Protein AF-A0A915MN81-F1 (afdb_monomer)

Mean predicted aligned error: 3.55 Å

InterPro domains:
  IPR000111 Glycoside hydrolase family 27/36, conserved site [PS00512] (14-30)
  IPR002241 Glycoside hydrolase, family 27 [PF16499] (1-112)
  IPR002241 Glycoside hydrolase, family 27 [PR00740] (9-24)
  IPR002241 Glycoside hydrolase, family 27 [PR00740] (50-71)
  IPR002241 Glycoside hydrolase, family 27 [PR00740] (84-101)
  IPR002241 Glycoside hydrolase, family 27 [PTHR11452] (1-107)
  IPR013785 Aldolase-type TIM barrel [G3DSA:3.20.20.70] (1-114)
  IPR017853 Glycoside hydrolase superfamily [SSF51445] (1-107)

Secondary structure (DSSP, 8-state):
-HHHHHHTSTTTTT--EEE--TT-B-SS--TTS---B-TTT-TTHHHHHHHHHHHTT-EEEEEEESSSB-TTSSBP-TTTHHHHHHHHHHTT--EEEEE-TT--HHHHHHHTT--

Sequence (115 aa):
MADRMVEDGFRAAGYVSVHIDDCWMQRKRDSKGRLLADDKRFASGMGALADYMHSKGLKLGIYEDIGTATCEGYPGTWGHLNEDATSFADWKVDYLKLDGCNLNASLMAKQGEKW

pLDDT: mean 94.49, std 9.67, range [51.72, 98.88]

Organism: Meloidogyne javanica (NCBI:txid6303)

Radius of gyration: 15.54 Å; Cα contacts (8 Å, |Δi|>4): 188; chains: 1; bounding box: 41×31×41 Å

Structure (mmCIF, N/CA/C/O backbone):
data_AF-A0A915MN81-F1
#
_entry.id   AF-A0A915MN81-F1
#
loop_
_atom_site.group_PDB
_atom_site.id
_atom_site.type_symbol
_atom_site.label_atom_id
_atom_site.label_alt_id
_atom_site.label_comp_id
_atom_site.label_asym_id
_atom_site.label_entity_id
_atom_site.label_seq_id
_atom_site.pdbx_PDB_ins_code
_atom_site.Cartn_x
_atom_site.Cartn_y
_atom_site.Cartn_z
_atom_site.occupancy
_atom_site.B_iso_or_equiv
_atom_site.auth_seq_id
_atom_site.auth_comp_id
_atom_site.auth_asym_id
_atom_site.auth_atom_id
_atom_site.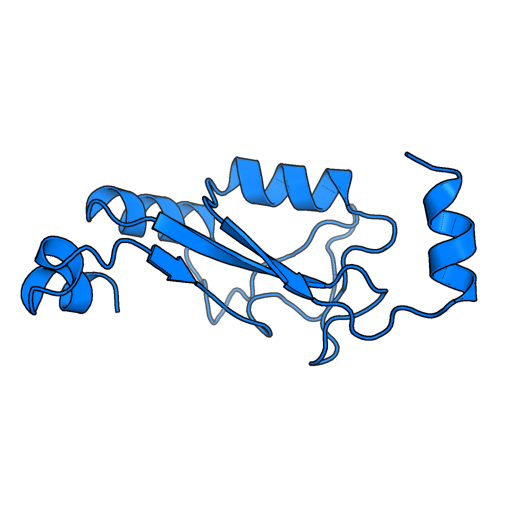pdbx_PDB_model_num
ATOM 1 N N . MET A 1 1 ? -12.487 6.583 7.757 1.00 93.06 1 MET A N 1
ATOM 2 C CA . MET A 1 1 ? -13.266 5.445 7.220 1.00 93.06 1 MET A CA 1
ATOM 3 C C . MET A 1 1 ? -13.394 4.322 8.243 1.00 93.06 1 MET A C 1
ATOM 5 O O . MET A 1 1 ? -14.518 4.009 8.593 1.00 93.06 1 MET A O 1
ATOM 9 N N . ALA A 1 2 ? -12.287 3.772 8.762 1.00 97.75 2 ALA A N 1
ATOM 10 C CA . ALA A 1 2 ? -12.300 2.646 9.708 1.00 97.75 2 ALA A CA 1
ATOM 11 C C . ALA A 1 2 ? -13.290 2.803 10.878 1.00 97.75 2 ALA A C 1
ATOM 13 O O . ALA A 1 2 ? -14.134 1.936 11.072 1.00 97.75 2 ALA A O 1
ATOM 14 N N . ASP A 1 3 ? -13.240 3.929 11.602 1.00 98.25 3 ASP A N 1
ATOM 15 C CA . ASP A 1 3 ? -14.161 4.183 12.720 1.00 98.25 3 ASP A CA 1
ATOM 16 C C . ASP A 1 3 ? -15.626 4.161 12.279 1.00 98.25 3 ASP A C 1
ATOM 18 O O . ASP A 1 3 ? -16.421 3.429 12.855 1.00 98.25 3 ASP A O 1
ATOM 22 N N . ARG A 1 4 ? -15.971 4.871 11.197 1.00 98.31 4 ARG A N 1
ATOM 23 C CA . ARG A 1 4 ? -17.339 4.899 10.652 1.00 98.31 4 ARG A CA 1
ATOM 24 C C . ARG A 1 4 ? -17.826 3.527 10.198 1.00 98.31 4 ARG A C 1
ATOM 26 O O . ARG A 1 4 ? -18.975 3.183 10.435 1.00 98.31 4 ARG A O 1
ATOM 33 N N . MET A 1 5 ? -16.955 2.697 9.619 1.00 98.12 5 MET A N 1
ATOM 34 C CA . MET A 1 5 ? -17.340 1.327 9.268 1.00 98.12 5 MET A CA 1
ATOM 35 C C . MET A 1 5 ? -17.765 0.505 10.489 1.00 98.12 5 MET A C 1
ATOM 37 O O . MET A 1 5 ? -18.641 -0.350 10.372 1.00 98.12 5 MET A O 1
ATOM 41 N N . VAL A 1 6 ? -17.159 0.747 11.652 1.00 97.94 6 VAL A N 1
ATOM 42 C CA . VAL A 1 6 ? -17.530 0.072 12.900 1.00 97.94 6 VAL A CA 1
ATOM 43 C C . VAL A 1 6 ? -18.756 0.726 13.538 1.00 97.94 6 VAL A C 1
ATOM 45 O O . VAL A 1 6 ? -19.707 0.023 13.870 1.00 97.94 6 VAL A O 1
ATOM 48 N N . GLU A 1 7 ? -18.737 2.049 13.694 1.00 98.44 7 GLU A N 1
ATOM 49 C CA . GLU A 1 7 ? -19.755 2.835 14.405 1.00 98.44 7 GLU A CA 1
ATOM 50 C C . GLU A 1 7 ? -21.111 2.832 13.690 1.00 98.44 7 GLU A C 1
ATOM 52 O O . GLU A 1 7 ? -22.144 2.700 14.343 1.00 98.44 7 GLU A O 1
ATOM 57 N N . ASP A 1 8 ? -21.111 2.893 12.357 1.00 98.38 8 ASP A N 1
ATOM 58 C CA . ASP A 1 8 ? -22.333 3.012 11.554 1.00 98.38 8 ASP A CA 1
ATOM 59 C C . ASP A 1 8 ? -22.899 1.635 11.136 1.00 98.38 8 ASP A C 1
ATOM 61 O O . ASP A 1 8 ? -23.831 1.545 10.339 1.00 98.38 8 ASP A O 1
ATOM 65 N N . GLY A 1 9 ? -22.339 0.533 11.653 1.00 98.19 9 GLY A N 1
ATOM 66 C CA . GLY A 1 9 ? -22.865 -0.826 11.466 1.00 98.19 9 GLY A CA 1
ATOM 67 C C . GLY A 1 9 ? -22.428 -1.556 10.188 1.00 98.19 9 GLY A C 1
ATOM 68 O O . GLY A 1 9 ? -22.765 -2.731 10.028 1.00 98.19 9 GLY A O 1
ATOM 69 N N . PHE A 1 10 ? -21.628 -0.944 9.308 1.00 98.50 10 PHE A N 1
ATOM 70 C CA . PHE A 1 10 ? -21.136 -1.597 8.080 1.00 98.50 10 PHE A CA 1
ATOM 71 C C . PHE A 1 10 ? -20.337 -2.870 8.371 1.00 98.50 10 PHE A C 1
ATOM 73 O O . PHE A 1 10 ? -20.525 -3.895 7.716 1.00 98.50 10 PHE A O 1
ATOM 80 N N . ARG A 1 11 ? -19.490 -2.845 9.403 1.00 97.94 11 ARG A N 1
ATOM 81 C CA . ARG A 1 11 ? -18.738 -4.025 9.829 1.00 97.94 11 ARG A CA 1
ATOM 82 C C . ARG A 1 11 ? -19.665 -5.148 10.287 1.00 97.94 11 ARG A C 1
ATOM 84 O O . ARG A 1 11 ? -19.446 -6.297 9.917 1.00 97.94 11 ARG A O 1
ATOM 91 N N . ALA A 1 12 ? -20.702 -4.826 11.063 1.00 98.00 12 ALA A N 1
ATOM 92 C CA . ALA A 1 12 ? -21.696 -5.807 11.506 1.00 98.00 12 ALA A CA 1
ATOM 93 C C . ALA A 1 12 ? -22.493 -6.390 10.325 1.00 98.00 12 ALA A C 1
ATOM 95 O O . ALA A 1 12 ? -22.856 -7.562 10.352 1.00 98.00 12 ALA A O 1
ATOM 96 N N . ALA A 1 13 ? -22.692 -5.600 9.267 1.00 98.50 13 ALA A N 1
ATOM 97 C CA . ALA A 1 13 ? -23.284 -6.045 8.009 1.00 98.50 13 ALA A CA 1
ATOM 98 C C . ALA A 1 13 ? -22.328 -6.866 7.112 1.00 98.50 13 ALA A C 1
ATOM 100 O O . ALA A 1 13 ? -22.753 -7.348 6.066 1.00 98.50 13 ALA A O 1
ATOM 101 N N . GLY A 1 14 ? -21.059 -7.047 7.500 1.00 98.31 14 GLY A N 1
ATOM 102 C CA . GLY A 1 14 ? -20.086 -7.889 6.792 1.00 98.31 14 GLY A CA 1
ATOM 103 C C . GLY A 1 14 ? -19.070 -7.142 5.922 1.00 98.31 14 GLY A C 1
ATOM 104 O O . GLY A 1 14 ? -18.196 -7.777 5.332 1.00 98.31 14 GLY A O 1
ATOM 105 N N . TYR A 1 15 ? -19.114 -5.808 5.865 1.00 98.38 15 TYR A N 1
ATOM 106 C CA . TYR A 1 15 ? -18.079 -5.020 5.192 1.00 98.38 15 TYR A CA 1
ATOM 107 C C . TYR A 1 15 ? -16.838 -4.948 6.086 1.00 98.38 15 TYR A C 1
ATOM 109 O O . TYR A 1 15 ? -16.797 -4.194 7.056 1.00 98.38 15 TYR A O 1
ATOM 117 N N . VAL A 1 16 ? -15.828 -5.764 5.782 1.00 98.06 16 VAL A N 1
ATOM 118 C CA . VAL A 1 16 ? -14.660 -5.963 6.658 1.00 98.06 16 VAL A CA 1
ATOM 119 C C . VAL A 1 16 ? -13.343 -5.473 6.070 1.00 98.06 16 VAL A C 1
ATOM 121 O O . VAL A 1 16 ? -12.309 -5.701 6.685 1.00 98.06 16 VAL A O 1
ATOM 124 N N . SER A 1 17 ? -13.335 -4.811 4.913 1.00 98.00 17 SER A N 1
ATOM 125 C CA . SER A 1 17 ? -12.103 -4.306 4.302 1.00 98.00 17 SER A CA 1
ATOM 126 C C . SER A 1 17 ? -12.220 -2.855 3.840 1.00 98.00 17 SER A C 1
ATOM 128 O O . SER A 1 17 ? -13.282 -2.401 3.415 1.00 98.00 17 SER A O 1
ATOM 130 N N . VAL A 1 18 ? -11.105 -2.126 3.928 1.00 98.44 18 VAL A N 1
ATOM 131 C CA . VAL A 1 18 ? -10.909 -0.815 3.291 1.00 98.44 18 VAL A CA 1
ATOM 132 C C . VAL A 1 18 ? -9.694 -0.926 2.398 1.00 98.44 18 VAL A C 1
ATOM 134 O O . VAL A 1 18 ? -8.630 -1.339 2.857 1.00 98.44 18 VAL A O 1
ATOM 137 N N . HIS A 1 19 ? -9.852 -0.587 1.124 1.00 98.50 19 HIS A N 1
ATOM 138 C CA . HIS A 1 19 ? -8.780 -0.692 0.144 1.00 98.50 19 HIS A CA 1
ATOM 139 C C . HIS A 1 19 ? -8.316 0.708 -0.249 1.00 98.50 19 HIS A C 1
ATOM 141 O O . HIS A 1 19 ? -9.130 1.559 -0.610 1.00 98.50 19 HIS A O 1
ATOM 147 N N . ILE A 1 20 ? -7.013 0.939 -0.147 1.00 98.56 20 ILE A N 1
ATOM 148 C CA . ILE A 1 20 ? -6.361 2.122 -0.696 1.00 98.56 20 ILE A CA 1
ATOM 149 C C . ILE A 1 20 ? -6.119 1.852 -2.178 1.00 98.56 20 ILE A C 1
ATOM 151 O O . ILE A 1 20 ? -5.565 0.811 -2.525 1.00 98.56 20 ILE A O 1
ATOM 155 N N . ASP A 1 21 ? -6.561 2.775 -3.028 1.00 98.62 21 ASP A N 1
ATOM 156 C CA . ASP A 1 21 ? -6.363 2.683 -4.473 1.00 98.62 21 ASP A CA 1
ATOM 157 C C . ASP A 1 21 ? -5.054 3.377 -4.906 1.00 98.62 21 ASP A C 1
ATOM 159 O O . ASP A 1 21 ? -4.152 3.568 -4.083 1.00 98.62 21 ASP A O 1
ATOM 163 N N . ASP A 1 22 ? -4.918 3.730 -6.184 1.00 98.50 22 ASP A N 1
ATOM 164 C CA . ASP A 1 22 ? -3.716 4.378 -6.719 1.00 98.50 22 ASP A CA 1
ATOM 165 C C . ASP A 1 22 ? -3.352 5.681 -5.959 1.00 98.50 22 ASP A C 1
ATOM 167 O O . ASP A 1 22 ? -4.118 6.241 -5.166 1.00 98.50 22 ASP A O 1
ATOM 171 N N . CYS A 1 23 ? -2.155 6.203 -6.223 1.00 98.19 23 CYS A N 1
ATOM 172 C CA . CYS A 1 23 ? -1.586 7.415 -5.635 1.00 98.19 23 CYS A CA 1
ATOM 173 C C . CYS A 1 23 ? -1.178 7.320 -4.154 1.00 98.19 23 CYS A C 1
ATOM 175 O O . CYS A 1 23 ? -0.938 8.352 -3.522 1.00 98.19 23 CYS A O 1
ATOM 177 N N . TRP A 1 24 ? -1.091 6.136 -3.550 1.00 98.44 24 TRP A N 1
ATOM 178 C CA . TRP A 1 24 ? -0.701 6.025 -2.135 1.00 98.44 24 TRP A CA 1
ATOM 179 C C . TRP A 1 24 ? 0.806 6.224 -1.888 1.00 98.44 24 TRP A C 1
ATOM 181 O O . TRP A 1 24 ? 1.228 6.622 -0.800 1.00 98.44 24 TRP A O 1
ATOM 191 N N . MET A 1 25 ? 1.615 5.950 -2.908 1.00 98.19 25 MET A N 1
ATOM 192 C CA . MET A 1 25 ? 3.074 5.932 -2.842 1.00 98.19 25 MET A CA 1
ATOM 193 C C . MET A 1 25 ? 3.709 7.240 -3.338 1.00 98.19 25 MET A C 1
ATOM 195 O O . MET A 1 25 ? 3.054 8.100 -3.919 1.00 98.19 25 MET A O 1
ATOM 199 N N . GLN A 1 26 ? 5.014 7.394 -3.142 1.00 98.31 26 GLN A N 1
ATOM 200 C CA . GLN A 1 26 ? 5.820 8.436 -3.770 1.00 98.31 26 GLN A CA 1
ATOM 201 C C . GLN A 1 26 ? 6.063 8.111 -5.249 1.00 98.31 26 GLN A C 1
ATOM 203 O O . GLN A 1 26 ? 6.073 6.957 -5.665 1.00 98.31 26 GLN A O 1
ATOM 208 N N . ARG A 1 27 ? 6.362 9.131 -6.064 1.00 97.56 27 ARG A N 1
ATOM 209 C CA . ARG A 1 27 ? 6.677 8.941 -7.496 1.00 97.56 27 ARG A CA 1
ATOM 210 C C . ARG A 1 27 ? 8.034 8.274 -7.768 1.00 97.56 27 ARG A C 1
ATOM 212 O O . ARG A 1 27 ? 8.405 8.102 -8.926 1.00 97.56 27 ARG A O 1
ATOM 219 N N . LYS A 1 28 ? 8.808 7.955 -6.730 1.00 97.19 28 LYS A N 1
ATOM 220 C CA . LYS A 1 28 ? 10.131 7.334 -6.838 1.00 97.19 28 LYS A CA 1
ATOM 221 C C . LYS A 1 28 ? 10.262 6.214 -5.813 1.00 97.19 28 LYS A C 1
ATOM 223 O O . LYS A 1 28 ? 9.816 6.361 -4.678 1.00 97.19 28 LYS A O 1
ATOM 228 N N . ARG A 1 29 ? 10.918 5.132 -6.230 1.00 97.25 29 ARG A N 1
ATOM 229 C CA . ARG A 1 29 ? 11.389 4.055 -5.352 1.00 97.25 29 ARG A CA 1
ATOM 230 C C . ARG A 1 29 ? 12.607 4.521 -4.545 1.00 97.25 29 ARG A C 1
ATOM 232 O O . ARG A 1 29 ? 13.278 5.483 -4.930 1.00 97.25 29 ARG A O 1
ATOM 239 N N . ASP A 1 30 ? 12.892 3.842 -3.436 1.00 95.31 30 ASP A N 1
ATOM 240 C CA . ASP A 1 30 ? 14.118 4.071 -2.668 1.00 95.31 30 ASP A CA 1
ATOM 241 C C . ASP A 1 30 ? 15.372 3.575 -3.416 1.00 95.31 30 ASP A C 1
ATOM 243 O O . ASP A 1 30 ? 15.295 2.975 -4.490 1.00 95.31 30 ASP A O 1
ATOM 247 N N . SER A 1 31 ? 16.558 3.821 -2.853 1.00 94.75 31 SER A N 1
ATOM 248 C CA . SER A 1 31 ? 17.833 3.404 -3.461 1.00 94.75 31 SER A CA 1
ATOM 249 C C . SER A 1 31 ? 18.012 1.885 -3.576 1.00 94.75 31 SER A C 1
ATOM 251 O O . SER A 1 31 ? 18.925 1.436 -4.267 1.00 94.75 31 SER A O 1
ATOM 253 N N . LYS A 1 32 ? 17.160 1.095 -2.914 1.00 91.00 32 LYS A N 1
ATOM 254 C CA . LYS A 1 32 ? 17.117 -0.369 -2.987 1.00 91.00 32 LYS A CA 1
ATOM 255 C C . LYS A 1 32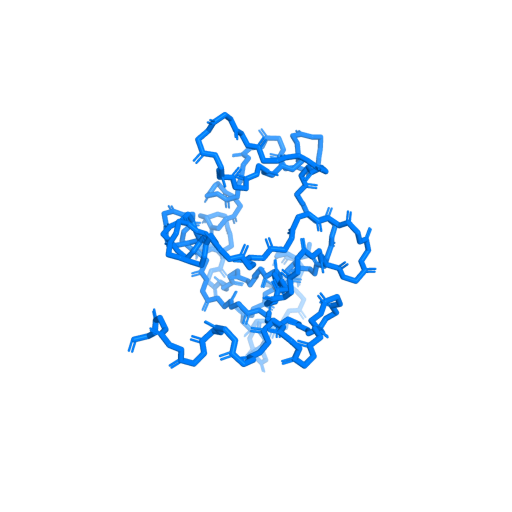 ? 15.990 -0.867 -3.900 1.00 91.00 32 LYS A C 1
ATOM 257 O O . LYS A 1 32 ? 15.775 -2.070 -3.979 1.00 91.00 32 LYS A O 1
ATOM 262 N N . GLY A 1 33 ? 15.281 0.034 -4.581 1.00 91.94 33 GLY A N 1
ATOM 263 C CA . GLY A 1 33 ? 14.184 -0.300 -5.484 1.00 91.94 33 GLY A CA 1
ATOM 264 C C . GLY A 1 33 ? 12.845 -0.561 -4.792 1.00 91.94 33 GLY A C 1
ATOM 265 O O . GLY A 1 33 ? 11.921 -1.014 -5.460 1.00 91.94 33 GLY A O 1
ATOM 266 N N . ARG A 1 34 ? 12.693 -0.267 -3.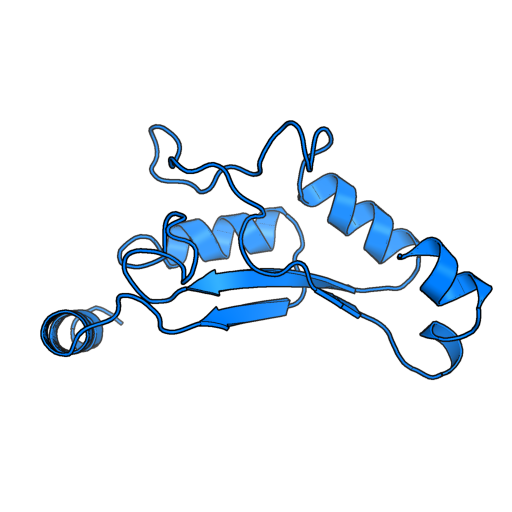495 1.00 95.50 34 ARG A N 1
ATOM 267 C CA . ARG A 1 34 ? 11.426 -0.492 -2.778 1.00 95.50 34 ARG A CA 1
ATOM 268 C C . ARG A 1 34 ? 10.458 0.669 -2.953 1.00 95.50 34 ARG A C 1
ATOM 270 O O . ARG A 1 34 ? 10.870 1.828 -3.061 1.00 95.50 34 ARG A O 1
ATOM 277 N N . LEU A 1 35 ? 9.170 0.352 -2.923 1.00 97.81 35 LEU A N 1
ATOM 278 C CA . LEU A 1 35 ? 8.099 1.340 -2.861 1.00 97.81 35 LEU A CA 1
ATOM 279 C C . LEU A 1 35 ? 8.171 2.147 -1.561 1.00 97.81 35 LEU A C 1
ATOM 281 O O . LEU A 1 35 ? 8.500 1.628 -0.493 1.00 97.81 35 LEU A O 1
ATOM 285 N N . LEU A 1 36 ? 7.835 3.430 -1.658 1.00 97.44 36 LEU A N 1
ATOM 286 C CA . LEU A 1 36 ? 7.781 4.350 -0.528 1.00 97.44 36 LEU A CA 1
ATOM 287 C C . LEU A 1 36 ? 6.367 4.895 -0.412 1.00 97.44 36 LEU A C 1
ATOM 289 O O . LEU A 1 36 ? 5.873 5.484 -1.366 1.00 97.44 36 LEU A O 1
ATOM 293 N N . ALA A 1 37 ? 5.732 4.751 0.749 1.00 98.12 37 ALA A N 1
ATOM 294 C CA . ALA A 1 37 ? 4.483 5.457 1.017 1.00 98.12 37 ALA A CA 1
ATOM 295 C C . ALA A 1 37 ? 4.714 6.979 0.976 1.00 98.12 37 ALA A C 1
ATOM 297 O O . ALA A 1 37 ? 5.781 7.465 1.371 1.00 98.12 37 ALA A O 1
ATOM 298 N N . ASP A 1 38 ? 3.727 7.735 0.494 1.00 98.31 38 ASP A N 1
ATOM 299 C CA . ASP A 1 38 ? 3.756 9.195 0.599 1.00 98.31 38 ASP A CA 1
ATOM 300 C C . ASP A 1 38 ? 3.708 9.593 2.083 1.00 98.31 38 ASP A C 1
ATOM 302 O O . ASP A 1 38 ? 2.761 9.268 2.800 1.00 98.31 38 ASP A O 1
ATOM 306 N N . ASP A 1 39 ? 4.748 10.276 2.556 1.00 96.56 39 ASP A N 1
ATOM 307 C CA . ASP A 1 39 ? 4.947 10.601 3.972 1.00 96.56 39 ASP A CA 1
ATOM 308 C C . ASP A 1 39 ? 4.014 11.710 4.479 1.00 96.56 39 ASP A C 1
ATOM 310 O O . ASP A 1 39 ? 3.821 11.857 5.686 1.00 96.56 39 ASP A O 1
ATOM 314 N N . LYS A 1 40 ? 3.377 12.463 3.578 1.00 97.56 40 LYS A N 1
ATOM 315 C CA . LYS A 1 40 ? 2.361 13.459 3.934 1.00 97.56 40 LYS A CA 1
ATOM 316 C C . LYS A 1 40 ? 0.991 12.811 4.082 1.00 97.56 40 LYS A C 1
ATOM 318 O O . LYS A 1 40 ? 0.240 13.188 4.979 1.00 97.56 40 LYS A O 1
ATOM 323 N N . ARG A 1 41 ? 0.660 11.846 3.219 1.00 97.25 41 ARG A N 1
ATOM 324 C CA . ARG A 1 41 ? -0.603 11.087 3.273 1.00 97.25 41 ARG A CA 1
ATOM 325 C C . ARG A 1 41 ? -0.580 10.038 4.382 1.00 97.25 41 ARG A C 1
ATOM 327 O O . ARG A 1 41 ? -1.574 9.867 5.082 1.00 97.25 41 ARG A O 1
ATOM 334 N N . PHE A 1 42 ? 0.560 9.373 4.558 1.00 97.94 42 PHE A N 1
ATOM 335 C CA . PHE A 1 42 ? 0.756 8.248 5.470 1.00 97.94 42 PHE A CA 1
ATOM 336 C C . PHE A 1 42 ? 1.938 8.509 6.408 1.00 97.94 42 PHE A C 1
ATOM 338 O O . PHE A 1 42 ? 2.889 7.734 6.457 1.00 97.94 42 PHE A O 1
ATOM 345 N N . ALA A 1 43 ? 1.871 9.593 7.187 1.00 97.56 43 ALA A N 1
ATOM 346 C CA . ALA A 1 43 ? 2.953 10.020 8.084 1.00 97.56 43 ALA A CA 1
ATOM 347 C C . ALA A 1 43 ? 3.380 8.963 9.121 1.00 97.56 43 ALA A C 1
ATOM 349 O O . ALA A 1 43 ? 4.533 8.933 9.541 1.00 97.56 43 ALA A O 1
ATOM 350 N N . SER A 1 44 ? 2.467 8.073 9.524 1.00 97.81 44 SER A N 1
ATOM 351 C CA . SER A 1 44 ? 2.763 6.944 10.423 1.00 97.81 44 SER A CA 1
ATOM 352 C C . SER A 1 44 ? 3.176 5.660 9.687 1.00 97.81 44 SER A C 1
ATOM 354 O O . SER A 1 44 ? 3.492 4.660 10.327 1.00 97.81 44 SER A O 1
ATOM 356 N N . GLY A 1 45 ? 3.187 5.676 8.353 1.00 97.38 45 GLY A N 1
ATO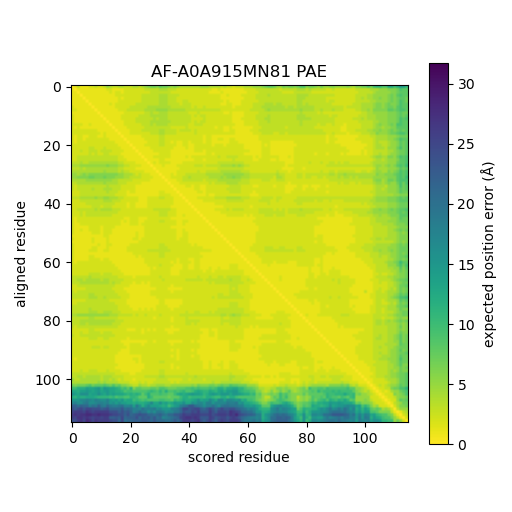M 357 C CA . GLY A 1 45 ? 3.489 4.531 7.499 1.00 97.38 45 GLY A CA 1
ATOM 358 C C . GLY A 1 45 ? 2.336 3.532 7.348 1.00 97.38 45 GLY A C 1
ATOM 359 O O . GLY A 1 45 ? 1.349 3.545 8.086 1.00 97.38 45 GLY A O 1
ATOM 360 N N . MET A 1 46 ? 2.484 2.631 6.372 1.00 98.38 46 MET A N 1
ATOM 361 C CA . MET A 1 46 ? 1.456 1.644 6.013 1.00 98.38 46 MET A CA 1
ATOM 362 C C . MET A 1 46 ? 1.246 0.582 7.096 1.00 98.38 46 MET A C 1
ATOM 364 O O . MET A 1 46 ? 0.107 0.225 7.374 1.00 98.38 46 MET A O 1
ATOM 368 N N . GLY A 1 47 ? 2.316 0.128 7.758 1.00 98.31 47 GLY A N 1
ATOM 369 C CA . GLY A 1 47 ? 2.211 -0.859 8.839 1.00 98.31 47 GLY A CA 1
ATOM 370 C C . GLY A 1 47 ? 1.394 -0.356 10.034 1.00 98.31 47 GLY A C 1
ATOM 371 O O . GLY A 1 47 ? 0.546 -1.079 10.544 1.00 98.31 47 GLY A O 1
ATOM 372 N N . ALA A 1 48 ? 1.574 0.909 10.434 1.00 98.56 48 ALA A N 1
ATOM 373 C CA . ALA A 1 48 ? 0.774 1.505 11.506 1.00 98.56 48 ALA A CA 1
ATOM 374 C C . ALA A 1 48 ? -0.704 1.653 11.108 1.00 98.56 48 ALA A C 1
ATOM 376 O O . ALA A 1 48 ? -1.596 1.472 11.937 1.00 98.56 48 ALA A O 1
ATOM 377 N N . LEU A 1 49 ? -0.971 1.958 9.833 1.00 98.62 49 LEU A N 1
ATOM 378 C CA . LEU A 1 49 ? -2.332 1.991 9.309 1.00 98.62 49 LEU A CA 1
ATOM 379 C C . LEU A 1 49 ? -2.970 0.596 9.324 1.00 98.62 49 LEU A C 1
ATOM 381 O O . LEU A 1 49 ? -4.113 0.473 9.758 1.00 98.62 49 LEU A O 1
ATOM 385 N N . ALA A 1 50 ? -2.241 -0.443 8.910 1.00 98.75 50 ALA A N 1
ATOM 386 C CA . ALA A 1 50 ? -2.709 -1.826 8.978 1.00 98.75 50 ALA A CA 1
ATOM 387 C C . ALA A 1 50 ? -3.017 -2.243 10.422 1.00 98.75 50 ALA A C 1
ATOM 389 O O . ALA A 1 50 ? -4.122 -2.705 10.694 1.00 98.75 50 ALA A O 1
ATOM 390 N N . ASP A 1 51 ? -2.113 -1.963 11.366 1.00 98.88 51 ASP A N 1
ATOM 391 C CA . ASP A 1 51 ? -2.326 -2.247 12.791 1.00 98.88 51 ASP A CA 1
ATOM 392 C C . ASP A 1 51 ? -3.590 -1.563 13.328 1.00 98.88 51 ASP A C 1
ATOM 394 O O . ASP A 1 51 ? -4.383 -2.167 14.058 1.00 98.88 51 ASP A O 1
ATOM 398 N N . TYR A 1 52 ? -3.833 -0.315 12.924 1.00 98.69 52 TYR A N 1
ATOM 399 C CA . TYR A 1 52 ? -5.052 0.395 13.292 1.00 98.69 52 TYR A CA 1
ATOM 400 C C . TYR A 1 52 ? -6.309 -0.240 12.672 1.00 98.69 52 TYR A C 1
ATOM 402 O O . TYR A 1 52 ? -7.288 -0.459 13.391 1.00 98.69 52 TYR A O 1
ATOM 410 N N . MET A 1 53 ? -6.284 -0.611 11.386 1.00 98.69 53 MET A N 1
ATOM 411 C CA . MET A 1 53 ? -7.381 -1.342 10.732 1.00 98.69 53 MET A CA 1
ATOM 412 C C . MET A 1 53 ? -7.680 -2.668 11.446 1.00 98.69 53 MET A C 1
ATOM 414 O O . MET A 1 53 ? -8.834 -2.955 11.780 1.00 98.69 53 MET A O 1
ATOM 418 N N . HIS A 1 54 ? -6.639 -3.441 11.754 1.00 98.75 54 HIS A N 1
ATOM 419 C CA . HIS A 1 54 ? -6.741 -4.730 12.435 1.00 98.75 54 HIS A CA 1
ATOM 420 C C . HIS A 1 54 ? -7.282 -4.580 13.859 1.00 98.75 54 HIS A C 1
ATOM 422 O O . HIS A 1 54 ? -8.128 -5.373 14.272 1.00 98.75 54 HIS A O 1
ATOM 428 N N . SER A 1 55 ? -6.905 -3.517 14.583 1.00 98.56 55 SER A N 1
ATOM 429 C CA . SER A 1 55 ? -7.452 -3.217 15.920 1.00 98.56 55 SER A CA 1
ATOM 430 C C . SER A 1 55 ? -8.970 -2.983 15.919 1.00 98.56 55 SER A C 1
ATOM 432 O O . SER A 1 55 ? -9.642 -3.203 16.926 1.00 98.56 55 SER A O 1
ATOM 434 N N . LYS A 1 56 ? -9.529 -2.577 14.771 1.00 98.44 56 LYS A N 1
ATOM 435 C CA . LYS A 1 56 ? -10.969 -2.386 14.544 1.00 98.44 56 LYS A CA 1
ATOM 436 C C . LYS A 1 56 ? -11.653 -3.650 14.008 1.00 98.44 56 LYS A C 1
ATOM 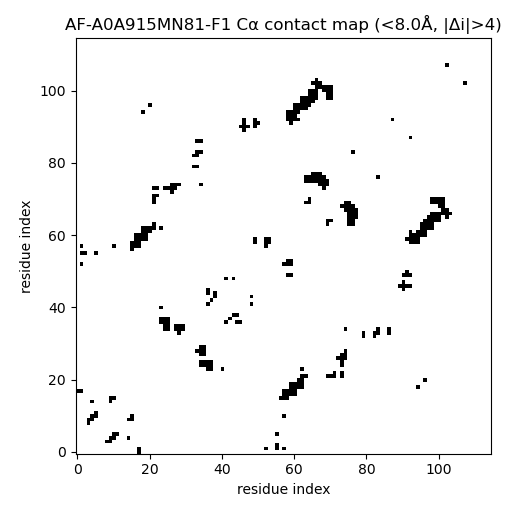438 O O . LYS A 1 56 ? -12.848 -3.631 13.710 1.00 98.44 56 LYS A O 1
ATOM 443 N N . GLY A 1 57 ? -10.914 -4.753 13.877 1.00 98.06 57 GLY A N 1
ATOM 444 C CA . GLY A 1 57 ? -11.386 -5.995 13.273 1.00 98.06 57 GLY A CA 1
ATOM 445 C C . GLY A 1 57 ? -11.741 -5.832 11.794 1.00 98.06 57 GLY A C 1
ATOM 446 O O . GLY A 1 57 ? -12.702 -6.461 11.345 1.00 98.06 57 GLY A O 1
ATOM 447 N N . LEU A 1 58 ? -11.031 -4.948 11.090 1.00 98.75 58 LEU A N 1
ATOM 448 C CA . LEU A 1 58 ? -11.109 -4.713 9.649 1.00 98.75 58 LEU A CA 1
ATOM 449 C C . LEU A 1 58 ? -9.797 -5.161 8.986 1.00 98.75 58 LEU A C 1
ATOM 451 O O . LEU A 1 58 ? -8.806 -5.381 9.672 1.00 98.75 58 LEU A O 1
ATOM 455 N N . LYS A 1 59 ? -9.792 -5.263 7.659 1.00 98.75 59 LYS A N 1
ATOM 456 C CA . LYS A 1 59 ? -8.651 -5.610 6.803 1.00 98.75 59 LYS A CA 1
ATOM 457 C C . LYS A 1 59 ? -8.212 -4.413 5.964 1.00 98.75 59 LYS A C 1
ATOM 459 O O . LYS A 1 59 ? -9.055 -3.598 5.567 1.00 98.75 59 LYS A O 1
ATOM 464 N N . LEU A 1 60 ? -6.922 -4.331 5.656 1.00 98.81 60 LEU A N 1
ATOM 465 C CA . LEU A 1 60 ? -6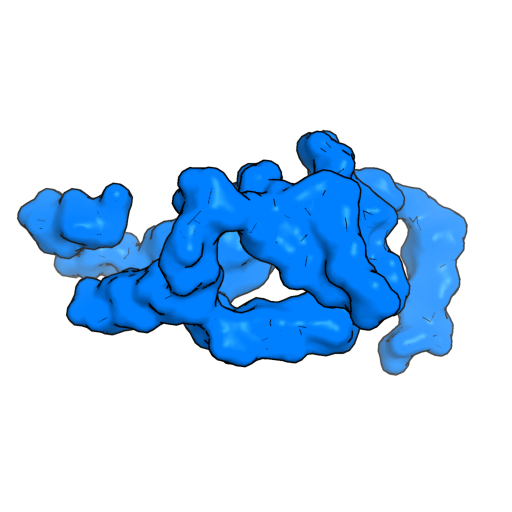.352 -3.303 4.788 1.00 98.81 60 LEU A CA 1
ATOM 466 C C . LEU A 1 60 ? -6.009 -3.886 3.414 1.00 98.81 60 LEU A C 1
ATOM 468 O O . LEU A 1 60 ? -5.227 -4.827 3.309 1.00 98.81 60 LEU A O 1
ATOM 472 N N . GLY A 1 61 ? -6.562 -3.291 2.360 1.00 98.75 61 GLY A N 1
ATOM 473 C CA . GLY A 1 61 ? -6.134 -3.538 0.986 1.00 98.75 61 GLY A CA 1
ATOM 474 C C . GLY A 1 61 ? -5.243 -2.420 0.454 1.00 98.75 61 GLY A C 1
ATOM 475 O O . GLY A 1 61 ? -5.407 -1.260 0.841 1.00 98.75 61 GLY A O 1
ATOM 476 N N . ILE A 1 62 ? -4.341 -2.768 -0.456 1.00 98.75 62 ILE A N 1
ATOM 477 C CA . ILE A 1 62 ? -3.479 -1.834 -1.184 1.00 98.75 62 ILE A CA 1
ATOM 478 C C . ILE A 1 62 ? -3.628 -2.033 -2.696 1.00 98.75 62 ILE A C 1
ATOM 480 O O . ILE A 1 62 ? -4.133 -3.062 -3.154 1.00 98.75 62 ILE A O 1
ATOM 484 N N . TYR A 1 63 ? -3.184 -1.042 -3.457 1.00 98.81 63 TYR A N 1
ATOM 485 C CA . TYR A 1 63 ? -3.156 -1.041 -4.911 1.00 98.81 63 TYR A CA 1
ATOM 486 C C . TYR A 1 63 ? -1.723 -1.155 -5.423 1.00 98.81 63 TYR A C 1
ATOM 488 O O . TYR A 1 63 ? -0.819 -0.515 -4.883 1.00 98.81 63 TYR A O 1
ATOM 496 N N . GLU A 1 64 ? -1.552 -1.901 -6.507 1.00 98.62 64 GLU A N 1
ATOM 497 C CA . GLU A 1 64 ? -0.357 -1.888 -7.340 1.00 98.62 64 GLU A CA 1
ATOM 498 C C . GLU A 1 64 ? -0.727 -2.145 -8.810 1.00 98.62 64 GLU A C 1
ATOM 500 O O . GLU A 1 64 ? -1.867 -2.490 -9.127 1.00 98.62 64 GLU A O 1
ATOM 505 N N . ASP A 1 65 ? 0.234 -1.997 -9.717 1.00 98.25 65 ASP A N 1
ATOM 506 C CA . ASP A 1 65 ? 0.082 -2.292 -11.142 1.00 98.25 65 ASP A CA 1
ATOM 507 C C . ASP A 1 65 ? 1.175 -3.250 -11.634 1.00 98.25 65 ASP A C 1
ATOM 509 O O . ASP A 1 65 ? 2.351 -3.059 -11.319 1.00 98.25 65 ASP A O 1
ATOM 513 N N . ILE A 1 66 ? 0.811 -4.276 -12.415 1.00 96.06 66 ILE A N 1
ATOM 514 C CA . ILE A 1 66 ? 1.761 -5.265 -12.960 1.00 96.06 66 ILE A CA 1
ATOM 515 C C . ILE A 1 66 ? 2.719 -4.678 -14.014 1.00 96.06 66 ILE A C 1
ATOM 517 O O . ILE A 1 66 ? 3.765 -5.267 -14.302 1.00 96.06 66 ILE A O 1
ATOM 521 N N . GLY A 1 67 ? 2.369 -3.539 -14.614 1.00 95.75 67 GLY A N 1
ATOM 522 C CA . GLY A 1 67 ? 3.167 -2.831 -15.605 1.00 95.75 67 GLY A CA 1
ATOM 523 C C . GLY A 1 67 ? 4.327 -2.029 -15.010 1.00 95.75 67 GLY A C 1
ATOM 524 O O . GLY A 1 67 ? 4.711 -2.156 -13.847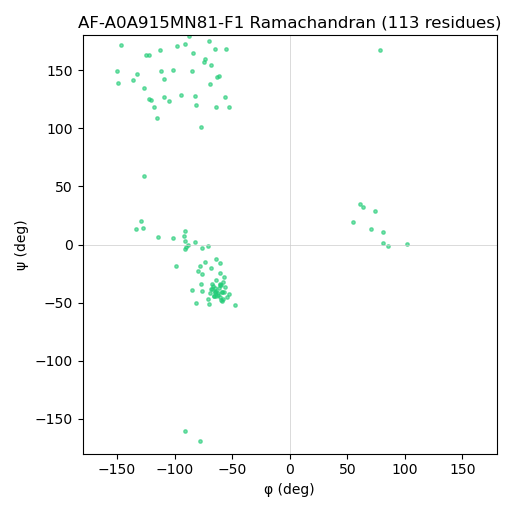 1.00 95.75 67 GLY A O 1
ATOM 525 N N . THR A 1 68 ? 4.943 -1.185 -15.843 1.00 95.69 68 THR A N 1
ATOM 526 C CA . THR A 1 68 ? 6.086 -0.350 -15.422 1.00 95.69 68 THR A CA 1
ATOM 527 C C . THR A 1 68 ? 5.675 0.871 -14.603 1.00 95.69 68 THR A C 1
ATOM 529 O O . THR A 1 68 ? 6.511 1.480 -13.935 1.00 95.69 68 THR A O 1
ATOM 532 N N . ALA A 1 69 ? 4.405 1.259 -14.684 1.00 97.50 69 ALA A N 1
ATOM 533 C CA . ALA A 1 69 ? 3.827 2.373 -13.954 1.00 97.50 69 ALA A CA 1
ATOM 534 C C . ALA A 1 69 ? 2.348 2.095 -13.681 1.00 97.50 69 ALA A C 1
ATOM 536 O O . ALA A 1 69 ? 1.689 1.462 -14.505 1.00 97.50 69 ALA A O 1
ATOM 537 N N . THR A 1 70 ? 1.829 2.620 -12.579 1.00 98.62 70 THR A N 1
ATOM 538 C CA . THR A 1 70 ? 0.395 2.613 -12.294 1.00 98.62 70 THR A CA 1
ATOM 539 C C . THR A 1 70 ? -0.381 3.458 -13.299 1.00 98.62 70 THR A C 1
ATOM 541 O O . THR A 1 70 ? 0.208 4.233 -14.066 1.00 98.62 70 THR A O 1
ATOM 544 N N . CYS A 1 71 ? -1.708 3.345 -13.299 1.00 98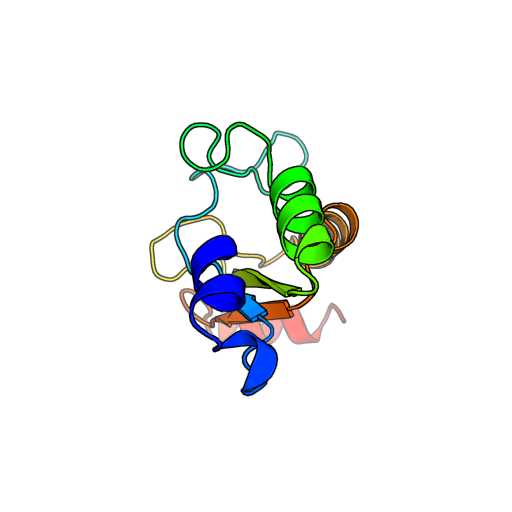.25 71 CYS A N 1
ATOM 545 C CA . CYS A 1 71 ? -2.560 4.143 -14.173 1.00 98.25 71 CYS A CA 1
ATOM 546 C C . CYS A 1 71 ? -2.369 5.662 -13.960 1.00 98.25 71 CYS A C 1
ATOM 548 O O . CYS A 1 71 ? -2.392 6.412 -14.935 1.00 98.25 71 CYS A O 1
ATOM 550 N N . GLU A 1 72 ? -2.060 6.116 -12.738 1.00 98.38 72 GLU A N 1
ATOM 551 C CA . GLU A 1 72 ? -1.746 7.525 -12.413 1.00 98.38 72 GLU A CA 1
ATOM 552 C C . GLU A 1 72 ? -0.240 7.879 -12.502 1.00 98.38 72 GLU A C 1
ATOM 554 O O . GLU A 1 72 ? 0.229 8.953 -12.080 1.00 98.38 72 GLU A O 1
ATOM 559 N N . GLY A 1 73 ? 0.560 6.978 -13.078 1.00 97.88 73 GLY A N 1
ATOM 560 C CA . GLY A 1 73 ? 1.979 7.198 -13.347 1.00 97.88 73 GLY A CA 1
ATOM 561 C C . GLY A 1 73 ? 2.864 7.151 -1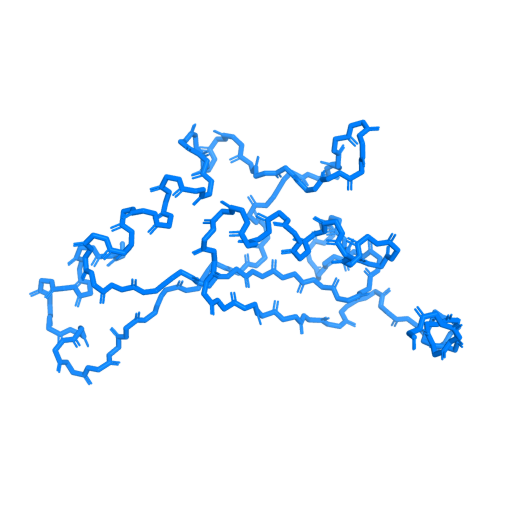2.099 1.00 97.88 73 GLY A C 1
ATOM 562 O O . GLY A 1 73 ? 3.886 7.848 -12.044 1.00 97.88 73 GLY A O 1
ATOM 563 N N . TYR A 1 74 ? 2.471 6.388 -11.080 1.00 98.56 74 TYR A N 1
ATOM 564 C CA . TYR A 1 74 ? 3.350 5.993 -9.977 1.00 98.56 74 TYR A CA 1
ATOM 565 C C . TYR A 1 74 ? 4.173 4.755 -10.375 1.00 98.56 74 TYR A C 1
ATOM 567 O O . TYR A 1 74 ? 3.878 4.146 -11.403 1.00 98.56 74 TYR A O 1
ATOM 575 N N . PRO A 1 75 ? 5.250 4.396 -9.653 1.00 98.38 75 PRO A N 1
ATOM 576 C CA . PRO A 1 75 ? 6.023 3.193 -9.967 1.00 98.38 75 PRO A CA 1
ATOM 577 C C . PRO A 1 75 ? 5.145 1.932 -9.970 1.00 98.38 75 PRO A C 1
ATOM 579 O O . PRO A 1 75 ? 4.477 1.687 -8.981 1.00 98.38 75 PRO A O 1
ATOM 582 N N . GLY A 1 76 ? 5.171 1.145 -11.052 1.00 97.69 76 GLY A N 1
ATOM 583 C CA . GLY A 1 76 ? 4.532 -0.178 -11.109 1.00 97.69 76 GLY A CA 1
ATOM 584 C C . GLY A 1 76 ? 5.499 -1.285 -10.678 1.00 97.69 76 GLY A C 1
ATOM 585 O O . GLY A 1 76 ? 6.695 -1.023 -10.493 1.00 97.69 76 GLY A O 1
ATOM 586 N N . THR A 1 77 ? 5.016 -2.519 -10.526 1.00 96.50 77 THR A N 1
ATOM 587 C CA . THR A 1 77 ? 5.787 -3.641 -9.952 1.00 96.50 77 THR A CA 1
ATOM 588 C C . THR A 1 77 ? 6.605 -4.447 -10.967 1.00 96.50 77 THR A C 1
ATOM 590 O O . THR A 1 77 ? 7.331 -5.377 -10.601 1.00 96.50 77 THR A O 1
ATOM 593 N N . TRP A 1 78 ? 6.562 -4.096 -12.257 1.00 93.56 78 TRP A N 1
ATOM 594 C CA . TRP A 1 78 ? 7.392 -4.758 -13.265 1.00 93.56 78 TRP A CA 1
ATOM 595 C C . TRP A 1 78 ? 8.882 -4.772 -12.865 1.00 93.56 78 TRP A C 1
ATOM 597 O O . TRP A 1 78 ? 9.522 -3.728 -12.742 1.00 93.56 78 TRP A O 1
ATOM 607 N N . GLY A 1 79 ? 9.451 -5.973 -12.703 1.00 90.75 79 GLY A N 1
ATOM 608 C CA . GLY A 1 79 ? 10.847 -6.175 -12.289 1.00 90.75 79 GLY A CA 1
ATOM 609 C C . GLY A 1 79 ? 11.119 -6.067 -10.781 1.00 90.75 79 GLY A C 1
ATOM 610 O O . GLY A 1 79 ? 12.273 -6.224 -10.395 1.00 90.75 79 GLY A O 1
ATOM 611 N N . HIS A 1 80 ? 10.089 -5.836 -9.959 1.00 94.81 80 HIS A N 1
ATOM 612 C CA . HIS A 1 80 ? 10.174 -5.636 -8.503 1.00 94.81 80 HIS A CA 1
ATOM 613 C C . HIS A 1 80 ? 9.126 -6.441 -7.709 1.00 94.81 80 HIS A C 1
ATOM 615 O O . HIS A 1 80 ? 8.901 -6.185 -6.528 1.00 94.81 80 HIS A O 1
ATOM 621 N N . LEU A 1 81 ? 8.460 -7.407 -8.349 1.00 93.12 81 LEU A N 1
ATOM 622 C CA . LEU A 1 81 ? 7.312 -8.118 -7.780 1.00 93.12 81 LEU A CA 1
ATOM 623 C C . LEU A 1 81 ? 7.603 -8.755 -6.416 1.00 93.12 81 LEU A C 1
ATOM 625 O O . LEU A 1 81 ? 6.795 -8.642 -5.497 1.00 93.12 81 LEU A O 1
ATOM 629 N N . ASN A 1 82 ? 8.748 -9.426 -6.276 1.00 93.50 82 ASN A N 1
ATOM 630 C CA . ASN A 1 82 ? 9.094 -10.118 -5.035 1.00 93.50 82 ASN A CA 1
ATOM 631 C C . ASN A 1 82 ? 9.391 -9.117 -3.911 1.00 93.50 82 ASN A C 1
ATOM 633 O O . ASN A 1 82 ? 8.954 -9.311 -2.775 1.00 93.50 82 ASN A O 1
ATOM 637 N N . GLU A 1 83 ? 10.110 -8.039 -4.219 1.00 95.50 83 GLU A N 1
ATOM 638 C CA . GLU A 1 83 ? 10.440 -6.969 -3.279 1.00 95.50 83 GLU A CA 1
ATOM 639 C C . GLU A 1 83 ? 9.186 -6.214 -2.814 1.00 95.50 83 GLU A C 1
ATOM 641 O O . GLU A 1 83 ? 9.043 -5.914 -1.622 1.00 95.50 83 GLU A O 1
ATOM 646 N N . ASP A 1 84 ? 8.261 -5.946 -3.736 1.00 97.62 84 ASP A N 1
ATOM 647 C CA . ASP A 1 84 ? 7.007 -5.247 -3.462 1.00 97.62 84 ASP A CA 1
ATOM 648 C C . ASP A 1 84 ? 6.058 -6.137 -2.649 1.00 97.62 84 ASP A C 1
ATOM 650 O O . ASP A 1 84 ? 5.574 -5.716 -1.598 1.00 97.62 84 ASP A O 1
ATOM 654 N N . ALA A 1 85 ? 5.886 -7.406 -3.042 1.00 96.94 85 ALA A N 1
ATOM 655 C CA . ALA A 1 85 ? 5.101 -8.381 -2.283 1.00 96.94 85 ALA A CA 1
ATOM 656 C C . ALA A 1 85 ? 5.643 -8.583 -0.858 1.00 96.94 85 ALA A C 1
ATOM 658 O O . ALA A 1 85 ? 4.862 -8.638 0.094 1.00 96.94 85 ALA A O 1
ATOM 659 N N . THR A 1 86 ? 6.972 -8.635 -0.697 1.00 96.56 86 THR A N 1
ATOM 660 C CA . THR A 1 86 ? 7.613 -8.698 0.628 1.00 96.56 86 THR A CA 1
ATOM 661 C C . THR A 1 86 ? 7.269 -7.464 1.456 1.00 96.56 86 THR A C 1
ATOM 663 O O . THR A 1 86 ? 6.871 -7.587 2.610 1.00 96.56 86 THR A O 1
ATOM 666 N N . SER A 1 87 ? 7.341 -6.273 0.856 1.00 96.50 87 SER A N 1
ATOM 667 C CA . SER A 1 87 ? 7.024 -5.020 1.551 1.00 96.50 87 SER A CA 1
ATOM 668 C C . SER A 1 87 ? 5.551 -4.957 1.977 1.00 96.50 87 SER A C 1
ATOM 670 O O . SER A 1 87 ? 5.250 -4.532 3.092 1.00 96.50 87 SER A O 1
ATOM 672 N N . PHE A 1 88 ? 4.625 -5.428 1.136 1.00 98.50 88 PHE A N 1
ATOM 673 C CA . PHE A 1 88 ? 3.200 -5.501 1.478 1.00 98.50 88 PHE A CA 1
ATOM 674 C C . PHE A 1 88 ? 2.932 -6.474 2.632 1.00 98.50 88 PHE A C 1
ATOM 676 O O . PHE A 1 88 ? 2.157 -6.150 3.536 1.00 98.50 88 PHE A O 1
ATOM 683 N N . ALA A 1 89 ? 3.605 -7.628 2.640 1.00 98.25 89 ALA A N 1
ATOM 684 C CA . ALA A 1 89 ? 3.531 -8.583 3.740 1.00 98.25 89 ALA A CA 1
ATOM 685 C C . ALA A 1 89 ? 4.108 -8.000 5.044 1.00 98.25 89 ALA A C 1
ATOM 687 O O . ALA A 1 89 ? 3.466 -8.101 6.090 1.00 98.25 89 ALA A O 1
ATOM 688 N N . ASP A 1 90 ? 5.258 -7.320 4.980 1.00 97.94 90 ASP A N 1
ATOM 689 C CA . ASP A 1 90 ? 5.882 -6.647 6.129 1.00 97.94 90 ASP A CA 1
ATOM 690 C C . ASP A 1 90 ? 4.975 -5.553 6.719 1.00 97.94 90 ASP A C 1
ATOM 692 O O . ASP A 1 90 ? 4.935 -5.346 7.935 1.00 97.94 90 ASP A O 1
ATOM 696 N N . TRP A 1 91 ? 4.206 -4.861 5.873 1.00 98.44 91 TRP A N 1
ATOM 697 C CA . TRP A 1 91 ? 3.199 -3.882 6.297 1.00 98.44 91 TRP A CA 1
ATOM 698 C C . TRP A 1 91 ? 1.863 -4.501 6.708 1.00 98.44 91 TRP A C 1
ATOM 700 O O . TRP A 1 91 ? 0.956 -3.753 7.065 1.00 98.44 91 TRP A O 1
ATOM 710 N N . LYS A 1 92 ? 1.740 -5.834 6.698 1.00 98.69 92 LYS A N 1
ATOM 711 C CA . LYS A 1 92 ? 0.537 -6.576 7.105 1.00 98.69 92 LYS A CA 1
ATOM 712 C C . LYS A 1 92 ? -0.694 -6.249 6.248 1.00 98.69 92 LYS A C 1
ATOM 714 O O . LYS A 1 92 ? -1.814 -6.199 6.752 1.00 98.69 92 LYS A O 1
ATOM 719 N N . VAL A 1 93 ? -0.491 -6.004 4.956 1.00 98.75 93 VAL A N 1
ATOM 720 C CA . VAL A 1 93 ? -1.587 -5.828 3.994 1.00 98.75 93 VAL A CA 1
ATOM 721 C C . VAL A 1 93 ? -2.310 -7.163 3.778 1.00 98.75 93 VAL A C 1
ATOM 723 O O . VAL A 1 93 ? -1.679 -8.207 3.638 1.00 98.75 93 VAL A O 1
ATOM 726 N N . ASP A 1 94 ? -3.641 -7.127 3.715 1.00 98.75 94 ASP A N 1
ATOM 727 C CA . ASP A 1 94 ? -4.501 -8.311 3.587 1.00 98.75 94 ASP A CA 1
ATOM 728 C C . ASP A 1 94 ? -4.978 -8.578 2.152 1.00 98.75 94 ASP A C 1
ATOM 730 O O . ASP A 1 94 ? -5.482 -9.662 1.851 1.00 98.75 94 ASP A O 1
ATOM 734 N N . TYR A 1 95 ? -4.909 -7.567 1.284 1.00 98.62 95 TYR A N 1
ATOM 735 C CA . TYR A 1 95 ? -5.448 -7.617 -0.071 1.00 98.62 95 TYR A CA 1
ATOM 736 C C . TYR A 1 95 ? -4.623 -6.749 -1.023 1.00 98.62 95 TYR A C 1
ATOM 738 O O . TYR A 1 95 ? -4.282 -5.616 -0.690 1.00 98.62 95 TYR A O 1
ATOM 746 N N . LEU A 1 96 ? -4.376 -7.248 -2.233 1.00 98.56 96 LEU A N 1
ATOM 747 C CA . LEU A 1 96 ? -3.754 -6.491 -3.314 1.00 98.56 96 LEU A CA 1
ATOM 748 C C . LEU A 1 96 ? -4.727 -6.371 -4.491 1.00 98.56 96 LEU A C 1
ATOM 750 O O . LEU A 1 96 ? -5.115 -7.379 -5.084 1.00 98.56 96 LEU A O 1
ATOM 754 N N . LYS A 1 97 ? -5.103 -5.143 -4.851 1.00 98.75 97 LYS A N 1
ATOM 755 C CA . LYS A 1 97 ? -5.631 -4.847 -6.187 1.00 98.75 97 LYS A CA 1
ATOM 756 C C . LYS A 1 97 ? -4.426 -4.695 -7.111 1.00 98.75 97 LYS A C 1
ATOM 758 O O . LYS A 1 97 ? -3.600 -3.829 -6.861 1.00 98.75 97 LYS A O 1
ATOM 763 N N . LEU A 1 98 ? -4.342 -5.526 -8.146 1.00 98.06 98 LEU A N 1
ATOM 764 C CA . LEU A 1 98 ? -3.267 -5.481 -9.134 1.00 98.06 98 LEU A CA 1
ATOM 765 C C . LEU A 1 98 ? -3.845 -5.105 -10.501 1.00 98.06 98 LEU A C 1
ATOM 767 O O . LEU A 1 98 ? -4.579 -5.898 -11.093 1.00 98.06 98 LEU A O 1
ATOM 771 N N . ASP A 1 99 ? -3.559 -3.890 -10.956 1.00 98.19 99 ASP A N 1
ATOM 772 C CA . ASP A 1 99 ? -4.018 -3.358 -12.242 1.00 98.19 99 ASP A CA 1
ATOM 773 C C . ASP A 1 99 ? -3.050 -3.707 -13.390 1.00 98.19 99 ASP A C 1
ATOM 775 O O . ASP A 1 99 ? -2.044 -4.393 -13.179 1.00 98.19 99 ASP A O 1
ATOM 779 N N . GLY A 1 100 ? -3.385 -3.284 -14.613 1.00 95.94 100 GLY A N 1
ATOM 780 C CA . GLY A 1 100 ? -2.679 -3.647 -15.847 1.00 95.94 100 GLY A CA 1
ATOM 781 C C . GLY A 1 100 ? -2.282 -2.485 -16.758 1.00 95.94 100 GLY A C 1
ATOM 782 O O . GLY A 1 100 ? -2.074 -2.708 -17.957 1.00 95.94 100 GLY A O 1
ATOM 783 N N . CYS A 1 101 ? -2.206 -1.254 -16.251 1.00 97.00 101 CYS A N 1
ATOM 784 C CA . CYS A 1 101 ? -1.759 -0.115 -17.046 1.00 97.00 101 CYS A CA 1
ATOM 785 C C . CYS A 1 101 ? -0.265 -0.227 -17.384 1.00 97.00 101 CYS A C 1
ATOM 787 O O . CYS A 1 101 ? 0.527 -0.871 -16.710 1.00 97.00 101 CYS A O 1
ATOM 789 N N . ASN A 1 102 ? 0.160 0.401 -18.483 1.00 94.81 102 ASN A N 1
ATOM 790 C CA . ASN A 1 102 ? 1.575 0.433 -18.891 1.00 94.81 102 ASN A CA 1
ATOM 791 C C . ASN A 1 102 ? 2.242 -0.958 -19.043 1.00 94.81 102 ASN A C 1
ATOM 793 O O . ASN A 1 102 ? 3.470 -1.070 -19.066 1.00 94.81 102 ASN A O 1
ATOM 797 N N . LEU A 1 103 ? 1.441 -2.014 -19.194 1.00 92.31 103 LEU A N 1
ATOM 798 C CA . LEU A 1 103 ? 1.864 -3.342 -19.607 1.00 92.31 103 LEU A CA 1
ATOM 799 C C . LEU A 1 103 ? 1.681 -3.462 -21.125 1.00 92.31 103 LEU A C 1
ATOM 801 O O . LEU A 1 103 ? 0.614 -3.171 -21.660 1.00 92.31 103 LEU A O 1
ATOM 805 N N . ASN A 1 104 ? 2.720 -3.888 -21.846 1.00 86.56 104 ASN A N 1
ATOM 806 C CA . ASN A 1 104 ? 2.638 -4.124 -23.291 1.00 86.56 104 ASN A CA 1
ATOM 807 C C . ASN A 1 104 ? 3.015 -5.567 -23.647 1.00 86.56 104 ASN A C 1
ATOM 809 O O . ASN A 1 104 ? 3.642 -6.271 -22.856 1.00 86.56 104 ASN A O 1
ATOM 813 N N . ALA A 1 105 ? 2.658 -6.000 -24.860 1.00 82.81 105 ALA A N 1
ATOM 814 C CA . ALA A 1 105 ? 2.878 -7.374 -25.318 1.00 82.81 105 ALA A CA 1
ATOM 815 C C . ALA A 1 105 ? 4.353 -7.814 -25.234 1.00 82.81 105 ALA A C 1
ATOM 817 O O . ALA A 1 105 ? 4.644 -8.952 -24.870 1.00 82.81 105 ALA A O 1
ATOM 818 N N . SER A 1 106 ? 5.290 -6.904 -25.510 1.00 82.62 106 SER A N 1
ATOM 819 C CA . SER A 1 106 ? 6.727 -7.180 -25.420 1.00 82.62 106 SER A CA 1
ATOM 820 C C . SER A 1 106 ? 7.193 -7.407 -23.982 1.00 82.62 106 SER A C 1
ATOM 822 O O . SER A 1 106 ? 8.112 -8.192 -23.757 1.00 82.62 106 SER A O 1
ATOM 824 N N . LEU A 1 107 ? 6.589 -6.719 -23.011 1.00 79.69 107 LEU A N 1
ATOM 825 C CA . LEU A 1 107 ? 6.822 -6.962 -21.590 1.00 79.69 107 LEU A CA 1
ATOM 826 C C . LEU A 1 107 ? 6.210 -8.307 -21.195 1.00 79.69 107 LEU A C 1
ATOM 828 O O . LEU A 1 107 ? 6.929 -9.169 -20.710 1.00 79.69 107 LEU A O 1
ATOM 832 N N . MET A 1 108 ? 4.943 -8.565 -21.518 1.00 76.00 108 MET A N 1
ATOM 833 C CA . MET A 1 108 ? 4.292 -9.843 -21.188 1.00 76.00 108 MET A CA 1
ATOM 834 C C . MET A 1 108 ? 5.082 -11.066 -21.681 1.00 76.00 108 MET A C 1
ATOM 836 O O . MET A 1 108 ? 5.272 -12.018 -20.925 1.00 76.00 108 MET A O 1
ATOM 840 N N . ALA A 1 109 ? 5.614 -11.012 -22.907 1.00 73.81 109 ALA A N 1
ATOM 841 C CA . ALA A 1 109 ? 6.447 -12.078 -23.466 1.00 73.81 109 ALA A CA 1
ATOM 842 C C . ALA A 1 109 ? 7.720 -12.348 -22.640 1.00 73.81 109 ALA A C 1
ATOM 844 O O . ALA A 1 109 ? 8.127 -13.495 -22.502 1.00 73.81 109 ALA A O 1
ATOM 845 N N . LYS A 1 110 ? 8.319 -11.308 -22.046 1.00 70.38 110 LYS A N 1
ATOM 846 C CA . LYS A 1 110 ? 9.514 -11.421 -21.193 1.00 70.38 110 LYS A CA 1
ATOM 847 C C . LYS A 1 110 ? 9.205 -11.894 -19.771 1.00 70.38 110 LYS A C 1
ATOM 849 O O . LYS A 1 110 ? 10.103 -12.384 -19.094 1.00 70.38 110 LYS A O 1
ATOM 854 N N . GLN A 1 111 ? 7.972 -11.717 -19.290 1.00 63.72 111 GLN A N 1
ATOM 855 C CA . GLN A 1 111 ? 7.593 -12.126 -17.933 1.00 63.72 111 GLN A CA 1
ATOM 856 C C . GLN A 1 111 ? 7.368 -13.634 -17.832 1.00 63.72 111 GLN A C 1
ATOM 858 O O . GLN A 1 111 ? 7.716 -14.226 -16.817 1.00 63.72 111 GLN A O 1
ATOM 863 N N . GLY A 1 112 ? 6.856 -14.268 -18.893 1.00 57.91 112 GLY A N 1
ATOM 864 C CA . GLY A 1 112 ? 6.654 -15.722 -18.941 1.00 57.91 112 GLY A CA 1
ATOM 865 C C . GLY A 1 112 ? 7.937 -16.550 -18.781 1.00 57.91 112 GLY A C 1
ATOM 866 O O . GLY A 1 112 ? 7.857 -17.730 -18.469 1.00 57.91 112 GLY A O 1
ATOM 867 N N . GLU A 1 113 ? 9.111 -15.938 -18.946 1.00 51.72 113 GLU A N 1
ATOM 868 C CA . GLU A 1 113 ? 10.418 -16.596 -18.827 1.00 51.72 113 GLU A CA 1
ATOM 869 C C . GLU A 1 113 ? 11.016 -16.541 -17.406 1.00 51.72 113 GLU A C 1
ATOM 871 O O . GLU A 1 113 ? 12.097 -17.084 -17.182 1.00 51.72 113 GLU A O 1
ATOM 876 N N . LYS A 1 114 ? 10.365 -15.852 -16.455 1.00 53.12 114 LYS A N 1
ATOM 877 C CA . LYS A 1 114 ? 10.938 -15.530 -15.131 1.00 53.12 114 LYS A CA 1
ATOM 878 C C . LYS A 1 114 ? 10.081 -15.927 -13.918 1.00 53.12 114 LYS A C 1
ATOM 880 O O . LYS A 1 114 ? 10.371 -15.450 -12.821 1.00 53.12 114 LYS A O 1
ATOM 885 N N . TRP A 1 115 ? 9.055 -16.759 -14.110 1.00 52.12 115 TRP A N 1
ATOM 886 C CA . TRP A 1 115 ? 8.342 -17.427 -13.011 1.00 52.12 115 TRP A CA 1
ATOM 887 C C . TRP A 1 115 ? 8.951 -18.808 -12.752 1.00 52.12 115 TRP A C 1
ATOM 889 O O . TRP A 1 115 ? 8.297 -19.824 -13.073 1.00 52.12 115 TRP A O 1
#

Solvent-accessible surface area (backbone atoms only — not comparable to full-atom values): 6560 Å² total; per-residue (Å²): 108,70,66,53,36,57,75,73,41,40,38,82,74,64,56,44,71,51,69,48,56,85,84,57,48,37,79,56,56,48,100,84,66,40,83,35,70,24,58,85,86,36,70,76,40,63,39,53,52,25,53,53,32,46,76,71,72,32,40,31,29,40,51,51,14,61,8,63,20,27,85,88,65,33,70,22,35,51,96,34,53,69,63,47,54,50,51,39,53,77,23,56,51,72,41,77,48,72,47,66,34,74,56,48,74,76,55,55,65,59,51,77,78,72,122

Foldseek 3Di:
DLVCCLVVCVVVVPQAEDEDEPPQWDQDAPPVRETHGDCVNCVVDLLVVQVVSVVSNHAYHYEAECACADPVGGGHCQVPVVVHVVVCVVSVHDYYDYHHPNDDPVSVVVVVVPD

Nearest PDB structures (foldseek):
  3lx9-assembly1_B  TM=9.632E-01  e=8.871E-15  Homo sapiens
  3tv8-assembly1_B  TM=9.631E-01  e=3.405E-14  Homo sapiens
  1r47-assembly1_A  TM=9.580E-01  e=2.562E-13  Homo sapiens
  4ogz-assembly2_B  TM=9.156E-01  e=1.184E-11  Bacteroides fragilis NCTC 9343
  3a5v-assembly1_A  TM=9.125E-01  e=4.864E-11  Umbelopsis vinacea